Protein AF-A0A7C3K672-F1 (afdb_monomer_lite)

Secondary structure (DSSP, 8-state):
---SSS-TTHHHHHHHHHHHHHHHHHHHHHHHHHHHHHHHHHHHHHHHHHTTSS-HHHHHHHHHHT-

pLDDT: mean 75.13, std 15.45, range [47.91, 91.56]

Structure (mmCIF, N/CA/C/O backbone):
data_AF-A0A7C3K672-F1
#
_entry.id   AF-A0A7C3K672-F1
#
loop_
_atom_site.group_PDB
_atom_site.id
_atom_site.type_symbol
_atom_site.label_atom_id
_atom_site.label_alt_id
_atom_site.label_comp_id
_atom_site.label_asym_id
_atom_site.label_entity_id
_atom_site.label_seq_id
_atom_site.pdbx_PDB_ins_code
_atom_site.Cartn_x
_atom_site.Cartn_y
_atom_site.Cartn_z
_atom_site.occupancy
_atom_site.B_iso_or_equiv
_atom_site.auth_seq_id
_atom_site.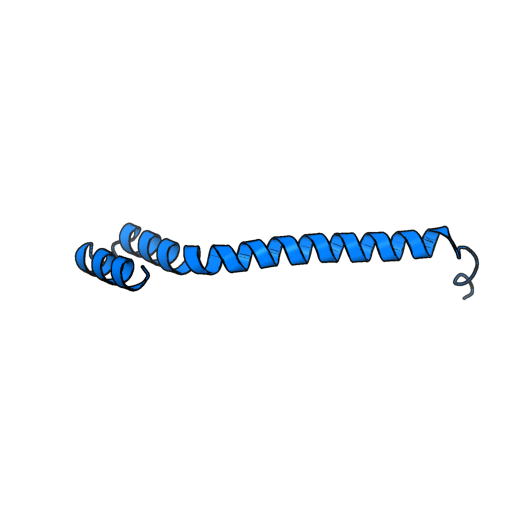auth_comp_id
_atom_site.auth_asym_id
_atom_site.auth_atom_id
_atom_site.pdbx_PDB_model_num
ATOM 1 N N . MET A 1 1 ? 32.019 5.889 -33.890 1.00 47.91 1 MET A N 1
ATOM 2 C CA . MET A 1 1 ? 30.968 5.367 -32.988 1.00 47.91 1 MET A CA 1
ATOM 3 C C . MET A 1 1 ? 29.676 5.265 -33.791 1.00 47.91 1 MET A C 1
ATOM 5 O O . MET A 1 1 ? 28.882 6.192 -33.791 1.00 47.91 1 MET A O 1
ATOM 9 N N . MET A 1 2 ? 29.525 4.209 -34.591 1.00 54.38 2 MET A N 1
ATOM 10 C CA . MET A 1 2 ? 28.386 4.038 -35.500 1.00 54.38 2 MET A CA 1
ATOM 11 C C . MET A 1 2 ? 27.798 2.648 -35.297 1.00 54.38 2 MET A C 1
ATOM 13 O O . MET A 1 2 ? 28.437 1.652 -35.612 1.00 54.38 2 MET A O 1
ATOM 17 N N . GLY A 1 3 ? 26.585 2.611 -34.754 1.00 51.47 3 GLY A N 1
ATOM 18 C CA . GLY A 1 3 ? 25.802 1.393 -34.560 1.00 51.47 3 GLY A CA 1
ATOM 19 C C . GLY A 1 3 ? 24.360 1.706 -34.169 1.00 51.47 3 GLY A C 1
ATOM 20 O O . GLY A 1 3 ? 23.802 1.024 -33.324 1.00 51.47 3 GLY A O 1
ATOM 21 N N . ALA A 1 4 ? 23.781 2.781 -34.716 1.00 53.66 4 ALA A N 1
ATOM 22 C CA . ALA A 1 4 ? 22.436 3.242 -34.355 1.00 53.66 4 ALA A CA 1
ATOM 23 C C . ALA A 1 4 ? 21.375 3.018 -35.452 1.00 53.66 4 ALA A C 1
ATOM 25 O O . ALA A 1 4 ? 20.201 3.254 -35.206 1.00 53.66 4 ALA A O 1
ATOM 26 N N . PHE A 1 5 ? 21.742 2.550 -36.652 1.00 53.59 5 PHE A N 1
ATOM 27 C CA . PHE A 1 5 ? 20.826 2.562 -37.806 1.00 53.59 5 PHE A CA 1
ATOM 28 C C . PHE A 1 5 ? 20.882 1.293 -38.677 1.00 53.59 5 PHE A C 1
ATOM 30 O O . PHE A 1 5 ? 20.877 1.368 -39.899 1.00 53.59 5 PHE A O 1
ATOM 37 N N . GLY A 1 6 ? 20.933 0.109 -38.052 1.00 51.62 6 GLY A N 1
ATOM 38 C CA . GLY A 1 6 ? 20.934 -1.183 -38.768 1.00 51.62 6 GLY A CA 1
ATOM 39 C C . GLY A 1 6 ? 19.774 -2.141 -38.458 1.00 51.62 6 GLY A C 1
ATOM 40 O O . GLY A 1 6 ? 19.678 -3.185 -39.089 1.00 51.62 6 GLY A O 1
ATOM 41 N N . MET A 1 7 ? 18.889 -1.835 -37.499 1.00 57.78 7 MET A N 1
ATO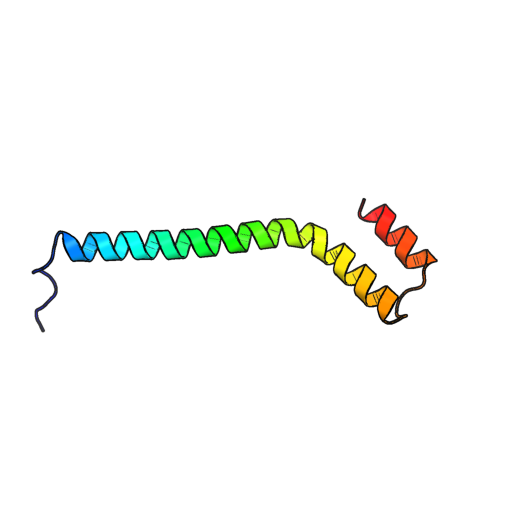M 42 C CA . MET A 1 7 ? 17.948 -2.823 -36.931 1.00 57.78 7 MET A CA 1
ATOM 43 C C . MET A 1 7 ? 16.521 -2.256 -36.756 1.00 57.78 7 MET A C 1
ATOM 45 O O . MET A 1 7 ? 15.899 -2.392 -35.705 1.00 57.78 7 MET A O 1
ATOM 49 N N . GLY A 1 8 ? 16.012 -1.571 -37.785 1.00 57.28 8 GLY A N 1
ATOM 50 C CA . GLY A 1 8 ? 14.843 -0.675 -37.706 1.00 57.28 8 GLY A CA 1
ATOM 51 C C . GLY A 1 8 ? 13.462 -1.307 -37.464 1.00 57.28 8 GLY A C 1
ATOM 52 O O . GLY A 1 8 ? 12.537 -0.583 -37.110 1.00 57.28 8 GLY A O 1
ATOM 53 N N . GLY A 1 9 ? 13.298 -2.627 -37.610 1.00 58.97 9 GLY A N 1
ATOM 54 C CA . GLY A 1 9 ? 12.015 -3.307 -37.355 1.00 58.97 9 GLY A CA 1
ATOM 55 C C . GLY A 1 9 ? 11.952 -4.035 -36.011 1.00 58.97 9 GLY A C 1
ATOM 56 O O . GLY A 1 9 ? 10.988 -3.893 -35.268 1.00 58.97 9 GLY A O 1
ATOM 57 N N . GLY A 1 10 ? 12.994 -4.803 -35.679 1.00 67.19 10 GLY A N 1
ATOM 58 C CA . GLY A 1 10 ? 13.006 -5.658 -34.489 1.00 67.19 10 GLY A CA 1
ATOM 59 C C . GLY A 1 10 ? 13.308 -4.911 -33.190 1.00 67.19 10 GLY A C 1
ATOM 60 O O . GLY A 1 10 ? 12.630 -5.129 -32.191 1.00 67.19 10 GLY A O 1
ATOM 61 N N . GLY A 1 11 ? 14.291 -4.003 -33.193 1.00 72.94 11 GLY A N 1
ATOM 62 C CA . GLY A 1 11 ? 14.709 -3.292 -31.976 1.00 72.94 11 GLY A CA 1
ATOM 63 C C . GLY A 1 11 ? 13.623 -2.365 -31.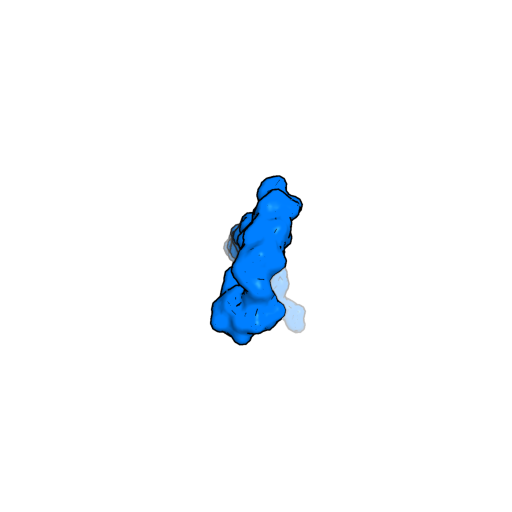428 1.00 72.94 11 GLY A C 1
ATOM 64 O O . GLY A 1 11 ? 13.355 -2.353 -30.230 1.00 72.94 11 GLY A O 1
ATOM 65 N N . THR A 1 12 ? 12.933 -1.650 -32.317 1.00 77.56 12 THR A N 1
ATOM 66 C CA . THR A 1 12 ? 11.816 -0.764 -31.962 1.00 77.56 12 THR A CA 1
ATOM 67 C C . THR A 1 12 ? 10.656 -1.541 -31.344 1.00 77.56 12 THR A C 1
ATOM 69 O O . THR A 1 12 ? 10.077 -1.108 -30.349 1.00 77.56 12 THR A O 1
ATOM 72 N N . LEU A 1 13 ? 10.352 -2.721 -31.895 1.00 81.38 13 LEU A N 1
ATOM 73 C CA . LEU A 1 13 ? 9.306 -3.606 -31.387 1.00 81.38 13 LEU A CA 1
ATOM 74 C C . LEU A 1 13 ? 9.619 -4.047 -29.956 1.00 81.38 13 LEU A C 1
ATOM 76 O O . LEU A 1 13 ? 8.755 -3.943 -29.092 1.00 81.38 13 LEU A O 1
ATOM 80 N N . TRP A 1 14 ? 10.868 -4.438 -29.685 1.00 82.50 14 TRP A N 1
ATOM 81 C CA . TRP A 1 14 ? 11.321 -4.796 -28.340 1.00 82.50 14 TRP A CA 1
ATOM 82 C C . TRP A 1 14 ? 11.232 -3.638 -27.349 1.00 82.50 14 TRP A C 1
ATOM 84 O O . TRP A 1 14 ? 10.782 -3.852 -26.228 1.00 82.50 14 TRP A O 1
ATOM 94 N N . ILE A 1 15 ? 11.600 -2.419 -27.750 1.00 85.88 15 ILE A N 1
ATOM 95 C CA . ILE A 1 15 ? 11.497 -1.231 -26.889 1.00 85.88 15 ILE A CA 1
ATOM 96 C C . ILE A 1 15 ? 10.037 -0.971 -26.502 1.00 85.88 15 ILE A C 1
ATOM 98 O O . ILE A 1 15 ? 9.740 -0.804 -25.320 1.00 85.88 15 ILE A O 1
ATOM 102 N N . ILE A 1 16 ? 9.119 -1.002 -27.473 1.00 88.69 16 ILE A N 1
ATOM 103 C CA . ILE A 1 16 ? 7.683 -0.807 -27.225 1.00 88.69 16 ILE A CA 1
ATOM 104 C C . ILE A 1 16 ? 7.144 -1.903 -26.299 1.00 88.69 16 ILE A C 1
ATOM 106 O O . ILE A 1 16 ? 6.445 -1.602 -25.331 1.00 88.69 16 ILE A O 1
ATOM 110 N N . LEU A 1 17 ? 7.502 -3.164 -26.553 1.00 88.31 17 LEU A N 1
ATOM 111 C CA . LEU A 1 17 ? 7.085 -4.306 -25.734 1.00 88.31 17 LEU A CA 1
ATOM 112 C C . LEU A 1 17 ? 7.558 -4.156 -24.282 1.00 88.31 17 LEU A C 1
ATOM 114 O O . LEU A 1 17 ? 6.782 -4.377 -23.352 1.00 88.31 17 LEU A O 1
ATOM 118 N N . LEU A 1 18 ? 8.802 -3.713 -24.085 1.00 89.38 18 LEU A N 1
ATOM 119 C CA . LEU A 1 18 ? 9.374 -3.477 -22.762 1.00 89.38 18 LEU A CA 1
ATOM 120 C C . LEU A 1 18 ? 8.657 -2.331 -22.033 1.00 89.38 18 LEU A C 1
ATOM 122 O O . LEU A 1 18 ? 8.317 -2.464 -20.859 1.00 89.38 18 LEU A O 1
ATOM 126 N N . SER A 1 19 ? 8.369 -1.227 -22.729 1.00 88.94 19 SER A N 1
ATOM 127 C CA . SER A 1 19 ? 7.609 -0.105 -22.166 1.00 88.94 19 SER A CA 1
ATOM 128 C C . SER A 1 19 ? 6.191 -0.511 -21.756 1.00 88.94 19 SER A C 1
ATOM 130 O O . SER A 1 19 ? 5.745 -0.138 -20.671 1.00 88.94 19 SER A O 1
ATOM 132 N N . VAL A 1 20 ? 5.496 -1.313 -22.572 1.00 91.56 20 VAL A N 1
ATOM 133 C CA . VAL A 1 20 ? 4.154 -1.834 -22.252 1.00 91.56 20 VAL A CA 1
ATOM 134 C C . VAL A 1 20 ? 4.200 -2.782 -21.055 1.00 91.56 20 VAL A C 1
ATOM 136 O O . VAL A 1 20 ? 3.344 -2.686 -20.178 1.00 91.56 20 VAL A O 1
ATOM 139 N N . ALA A 1 21 ? 5.206 -3.656 -20.972 1.00 89.44 21 ALA A N 1
ATOM 140 C CA . ALA A 1 21 ? 5.380 -4.561 -19.838 1.00 89.44 21 ALA A CA 1
ATOM 141 C C . ALA A 1 21 ? 5.610 -3.793 -18.524 1.00 89.44 21 ALA A C 1
ATOM 143 O O . ALA A 1 21 ? 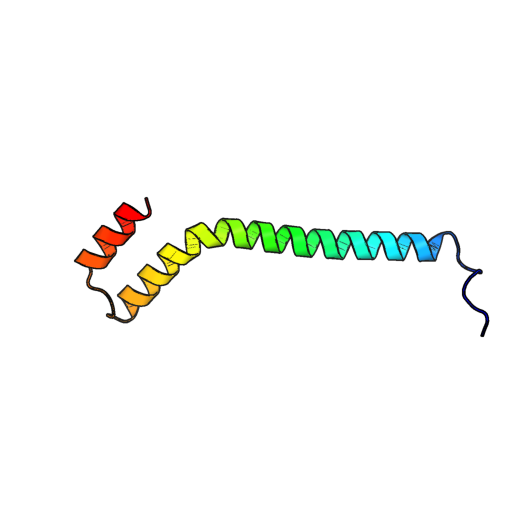4.941 -4.066 -17.527 1.00 89.44 21 ALA A O 1
ATOM 144 N N . ILE A 1 22 ? 6.490 -2.786 -18.531 1.00 89.44 22 ILE A N 1
ATOM 145 C CA . ILE A 1 22 ? 6.732 -1.921 -17.366 1.00 89.44 22 ILE A CA 1
ATOM 146 C C . ILE A 1 22 ? 5.450 -1.173 -16.981 1.00 89.44 22 ILE A C 1
ATOM 148 O O . ILE A 1 22 ? 5.072 -1.167 -15.810 1.00 89.44 22 ILE A O 1
ATOM 152 N N . TRP A 1 23 ? 4.741 -0.589 -17.951 1.00 88.94 23 TRP A N 1
ATOM 153 C CA . TRP A 1 23 ? 3.480 0.111 -17.703 1.00 88.94 23 TRP A CA 1
ATOM 154 C C . TRP A 1 23 ? 2.405 -0.810 -17.114 1.00 88.94 23 TRP A C 1
ATOM 156 O O . TRP A 1 23 ? 1.714 -0.417 -16.175 1.00 88.94 23 TRP A O 1
ATOM 166 N N . ALA A 1 24 ? 2.286 -2.047 -17.605 1.00 84.94 24 ALA A N 1
ATOM 167 C CA . ALA A 1 24 ? 1.341 -3.032 -17.087 1.00 84.94 24 ALA A CA 1
ATOM 168 C C . ALA A 1 24 ? 1.647 -3.409 -15.630 1.00 84.94 24 ALA A C 1
ATOM 170 O O . ALA A 1 24 ? 0.729 -3.457 -14.811 1.00 84.94 24 ALA A O 1
ATOM 171 N N . ILE A 1 25 ? 2.926 -3.602 -15.286 1.00 82.88 25 ILE A N 1
ATOM 172 C CA . ILE A 1 25 ? 3.359 -3.898 -13.913 1.00 82.88 25 ILE A CA 1
ATOM 173 C C . ILE A 1 25 ? 3.066 -2.709 -12.991 1.00 82.88 25 ILE A C 1
ATOM 175 O O . ILE A 1 25 ? 2.441 -2.896 -11.950 1.00 82.88 25 ILE A O 1
ATOM 179 N N . VAL A 1 26 ? 3.442 -1.488 -13.387 1.00 80.88 26 VAL A N 1
ATOM 180 C CA . VAL A 1 26 ? 3.208 -0.263 -12.597 1.00 80.88 26 VAL A CA 1
ATOM 181 C C . VAL A 1 26 ? 1.711 0.033 -12.436 1.00 80.88 26 VAL A C 1
ATOM 183 O O . VAL A 1 26 ? 1.259 0.432 -11.366 1.00 80.88 26 VAL A O 1
ATOM 186 N N . SER A 1 27 ? 0.908 -0.190 -13.477 1.00 76.00 27 SER A N 1
ATOM 187 C CA . SER A 1 27 ? -0.549 -0.014 -13.437 1.00 76.00 27 SER A CA 1
ATOM 188 C C . SER A 1 27 ? -1.226 -1.058 -12.541 1.00 76.00 27 SER A C 1
ATOM 190 O O . SER A 1 27 ? -2.132 -0.725 -11.775 1.00 76.00 27 SER A O 1
ATOM 192 N N . ALA A 1 28 ? -0.764 -2.312 -12.571 1.00 69.75 28 ALA A N 1
ATOM 193 C CA . ALA A 1 28 ? -1.272 -3.375 -11.707 1.00 69.75 28 ALA A CA 1
ATOM 194 C C . ALA A 1 28 ? -0.911 -3.151 -10.227 1.00 69.75 28 ALA A C 1
ATOM 196 O O . ALA A 1 28 ? -1.760 -3.343 -9.350 1.00 69.75 28 ALA A O 1
ATOM 197 N N . THR A 1 29 ? 0.305 -2.683 -9.929 1.00 66.38 29 THR A N 1
ATOM 198 C CA . THR A 1 29 ? 0.710 -2.355 -8.553 1.00 66.38 29 THR A CA 1
ATOM 199 C C . THR A 1 29 ? -0.011 -1.116 -8.023 1.00 66.38 29 THR A C 1
ATOM 201 O O . THR A 1 29 ? -0.506 -1.158 -6.898 1.00 66.38 29 THR A O 1
ATOM 204 N N . ASN A 1 30 ? -0.210 -0.066 -8.829 1.00 56.97 30 ASN A N 1
ATOM 205 C CA . ASN A 1 30 ? -0.992 1.106 -8.406 1.00 56.97 30 ASN A CA 1
ATOM 206 C C . ASN A 1 30 ? -2.484 0.802 -8.200 1.00 56.97 30 ASN A C 1
ATOM 208 O O . ASN A 1 30 ? -3.095 1.335 -7.273 1.00 56.97 30 ASN A O 1
ATOM 212 N N . ARG A 1 31 ? -3.087 -0.080 -9.010 1.00 53.00 31 ARG A N 1
ATOM 213 C CA . ARG A 1 31 ? -4.473 -0.534 -8.778 1.00 53.00 31 ARG A CA 1
ATOM 214 C C . ARG A 1 31 ? -4.605 -1.380 -7.511 1.00 53.00 31 ARG A C 1
ATOM 216 O O . ARG A 1 31 ? -5.647 -1.335 -6.862 1.00 53.00 31 ARG A O 1
ATOM 223 N N . THR A 1 32 ? -3.551 -2.100 -7.132 1.00 51.66 32 THR A N 1
ATOM 224 C CA . THR A 1 32 ? -3.501 -2.837 -5.861 1.00 51.66 32 THR A CA 1
ATOM 225 C C . THR A 1 32 ? -3.317 -1.874 -4.682 1.00 51.66 32 THR A C 1
ATOM 227 O O . THR A 1 32 ? -4.021 -2.006 -3.687 1.00 51.66 32 THR A O 1
ATOM 230 N N . GLY A 1 33 ? -2.489 -0.832 -4.823 1.00 49.59 33 GLY A N 1
ATOM 231 C CA . GLY A 1 33 ? -2.317 0.236 -3.826 1.00 49.59 33 GLY A CA 1
ATOM 232 C C . GLY A 1 33 ? -3.593 1.039 -3.542 1.00 49.59 33 GLY A C 1
ATOM 233 O O . GLY A 1 33 ? -3.905 1.313 -2.387 1.00 49.59 33 GLY A O 1
ATOM 234 N N . ALA A 1 34 ? -4.392 1.344 -4.569 1.00 48.56 34 ALA A N 1
ATOM 235 C CA . ALA A 1 34 ? -5.661 2.060 -4.400 1.00 48.56 34 ALA A CA 1
ATOM 236 C C . ALA A 1 34 ? -6.747 1.220 -3.695 1.00 48.56 34 ALA A C 1
ATOM 238 O O . ALA A 1 34 ? -7.589 1.771 -2.989 1.00 48.56 34 ALA A O 1
ATOM 239 N N . ARG A 1 35 ? -6.717 -0.114 -3.832 1.00 49.97 35 ARG A N 1
ATOM 240 C CA . ARG A 1 35 ? -7.597 -1.029 -3.077 1.00 49.97 35 ARG A CA 1
ATOM 241 C C . ARG A 1 35 ? -7.057 -1.322 -1.671 1.00 49.97 35 ARG A C 1
ATOM 243 O O . ARG A 1 35 ? -7.843 -1.502 -0.747 1.00 49.97 35 ARG A O 1
ATOM 250 N N . LEU A 1 36 ? -5.733 -1.300 -1.504 1.00 50.78 36 LEU A N 1
ATOM 251 C CA . LEU A 1 36 ? -5.047 -1.384 -0.214 1.00 50.78 36 LEU A CA 1
ATOM 252 C C . LEU A 1 36 ? -5.203 -0.119 0.630 1.00 50.78 36 LEU A C 1
ATOM 254 O O . LEU A 1 36 ? -5.111 -0.232 1.836 1.00 50.78 36 LEU A O 1
ATOM 258 N N . ALA A 1 37 ? -5.488 1.058 0.070 1.00 51.84 37 ALA A N 1
ATOM 259 C CA . ALA A 1 37 ? -5.729 2.265 0.873 1.00 51.84 37 ALA A CA 1
ATOM 260 C C . ALA A 1 37 ? -6.997 2.161 1.752 1.00 51.84 37 ALA A C 1
ATOM 262 O O . ALA A 1 37 ? -7.034 2.691 2.859 1.00 51.84 37 ALA A O 1
ATOM 263 N N . ALA A 1 38 ? -8.018 1.422 1.301 1.00 52.38 38 ALA A N 1
ATOM 264 C CA . ALA A 1 38 ? -9.185 1.085 2.124 1.00 52.38 38 ALA A CA 1
ATOM 265 C C . ALA A 1 38 ? -8.905 -0.077 3.104 1.00 52.38 38 ALA A C 1
ATOM 267 O O . ALA A 1 38 ? -9.527 -0.159 4.162 1.00 52.38 38 ALA A O 1
ATOM 268 N N . GLY A 1 39 ? -7.950 -0.955 2.771 1.00 54.19 39 GLY A N 1
ATOM 269 C CA . GLY A 1 39 ? -7.414 -1.973 3.681 1.00 54.19 39 GLY A CA 1
ATOM 270 C C . GLY A 1 39 ? -6.480 -1.392 4.746 1.00 54.19 39 GLY A C 1
ATOM 271 O O . GLY A 1 39 ? -6.519 -1.823 5.887 1.00 54.19 39 GLY A O 1
ATOM 272 N N . SER A 1 40 ? -5.725 -0.333 4.441 1.00 67.06 40 SER A N 1
ATOM 273 C CA . SER A 1 40 ? -4.606 0.118 5.271 1.00 67.06 40 SER A CA 1
ATOM 274 C C . SER A 1 40 ? -5.054 0.757 6.574 1.00 67.06 40 SER A C 1
ATOM 276 O O . SER A 1 40 ? -4.387 0.593 7.585 1.00 67.06 40 SER A O 1
ATOM 278 N N . ALA A 1 41 ? -6.176 1.481 6.587 1.00 76.75 41 ALA A N 1
ATOM 279 C CA . ALA A 1 41 ? -6.691 2.054 7.830 1.00 76.75 41 ALA A CA 1
ATOM 280 C C . ALA A 1 41 ? -7.190 0.957 8.788 1.00 76.75 41 ALA A C 1
ATOM 282 O O . ALA A 1 41 ? -6.930 1.021 9.989 1.00 76.75 41 ALA A O 1
ATOM 283 N N . ARG A 1 42 ? -7.853 -0.074 8.247 1.00 79.62 42 ARG A N 1
ATOM 284 C CA . ARG A 1 42 ? -8.360 -1.221 9.014 1.00 79.62 42 ARG A CA 1
ATOM 285 C C . ARG A 1 42 ? -7.224 -2.137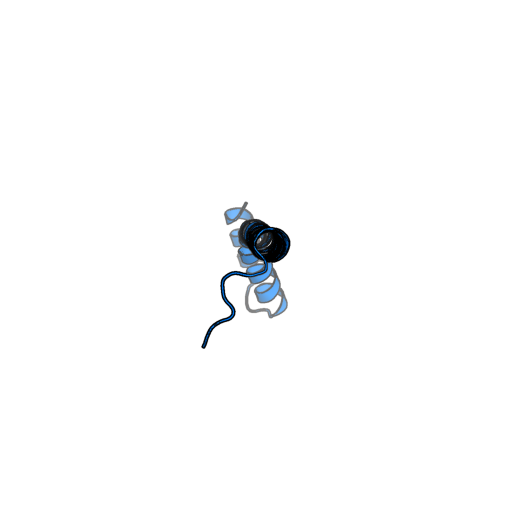 9.471 1.00 79.62 42 ARG A C 1
ATOM 287 O O . ARG A 1 42 ? -7.169 -2.461 10.648 1.00 79.62 42 ARG A O 1
ATOM 294 N N . ASP A 1 43 ? -6.260 -2.426 8.602 1.00 80.50 43 ASP A N 1
ATOM 295 C CA . ASP A 1 43 ? -5.066 -3.211 8.935 1.00 80.50 43 ASP A CA 1
ATOM 296 C C . ASP A 1 43 ? -4.217 -2.522 10.014 1.00 80.50 43 ASP A C 1
ATOM 298 O O . ASP A 1 43 ? -3.683 -3.171 10.914 1.00 80.50 43 ASP A O 1
ATOM 302 N N . VAL A 1 44 ? -4.115 -1.187 9.977 1.00 85.56 44 VAL A N 1
ATOM 303 C CA . VAL A 1 44 ? -3.430 -0.415 11.025 1.00 85.56 44 VAL A CA 1
ATOM 304 C C . VAL A 1 44 ? -4.186 -0.487 12.353 1.00 85.56 44 VAL A C 1
ATOM 306 O O . VAL A 1 44 ? -3.542 -0.609 13.397 1.00 85.56 44 VAL A O 1
ATOM 309 N N . LEU A 1 45 ? -5.521 -0.433 12.338 1.00 87.25 45 LEU A N 1
ATOM 310 C CA . LEU A 1 45 ? -6.351 -0.599 13.536 1.00 87.25 45 LEU A CA 1
ATOM 311 C C . LEU A 1 45 ? -6.225 -2.005 14.131 1.00 87.25 45 LEU A C 1
ATOM 313 O O . LEU A 1 45 ? -5.988 -2.126 15.331 1.00 87.25 45 LEU A O 1
ATOM 317 N N . ASP A 1 46 ? -6.311 -3.044 13.301 1.00 84.88 46 ASP A N 1
ATOM 318 C CA . ASP A 1 46 ? -6.166 -4.445 13.714 1.00 84.88 46 ASP A CA 1
ATOM 319 C C . ASP A 1 46 ? -4.786 -4.687 14.334 1.00 84.88 46 ASP A C 1
ATOM 321 O O . ASP A 1 46 ? -4.666 -5.276 15.410 1.00 84.88 46 ASP A O 1
ATOM 325 N N . ALA A 1 47 ? -3.731 -4.156 13.711 1.00 86.06 47 ALA A N 1
ATOM 326 C CA . ALA A 1 47 ? -2.375 -4.275 14.229 1.00 86.06 47 ALA A CA 1
ATOM 327 C C . ALA A 1 47 ? -2.188 -3.537 15.569 1.00 86.06 47 ALA A C 1
ATOM 329 O O . ALA A 1 47 ? -1.448 -4.017 16.426 1.00 86.06 47 ALA A O 1
ATOM 330 N N . ARG A 1 48 ? -2.842 -2.385 15.774 1.00 87.75 48 ARG A N 1
ATOM 331 C CA . ARG A 1 48 ? -2.804 -1.634 17.047 1.00 87.75 48 ARG A CA 1
ATOM 332 C C . ARG A 1 48 ? -3.557 -2.357 18.159 1.00 87.75 48 ARG A C 1
ATOM 334 O O . ARG A 1 48 ? -3.039 -2.451 19.269 1.00 87.75 48 ARG A O 1
ATOM 341 N N . LEU A 1 49 ? -4.725 -2.920 17.850 1.00 89.56 49 LEU A N 1
ATOM 342 C CA . LEU A 1 49 ? -5.489 -3.744 18.786 1.00 89.56 49 LEU A CA 1
ATOM 343 C C . LEU A 1 49 ? -4.692 -4.991 19.198 1.00 89.56 49 LEU A C 1
ATOM 345 O O . LEU A 1 49 ? -4.594 -5.292 20.383 1.00 89.56 49 LEU A O 1
ATOM 349 N N . ALA A 1 50 ? -4.055 -5.674 18.242 1.00 88.50 50 ALA A N 1
ATOM 350 C CA . ALA A 1 50 ? -3.223 -6.848 18.514 1.00 88.50 50 ALA A CA 1
ATOM 351 C C . ALA A 1 50 ? -2.004 -6.535 19.400 1.00 88.50 50 ALA A C 1
ATOM 353 O O . ALA A 1 50 ? -1.564 -7.385 20.170 1.00 88.50 50 ALA A O 1
ATOM 354 N N . ARG A 1 51 ? -1.467 -5.312 19.315 1.00 89.50 51 ARG A N 1
ATOM 355 C CA . ARG A 1 51 ? -0.395 -4.826 20.197 1.00 89.50 51 ARG A CA 1
ATOM 356 C C . ARG A 1 51 ? -0.898 -4.334 21.559 1.00 89.50 51 ARG A C 1
ATOM 358 O O . ARG A 1 51 ? -0.075 -4.029 22.416 1.00 89.50 51 ARG A O 1
ATOM 365 N N . GLY A 1 52 ? -2.214 -4.250 21.767 1.00 90.06 52 GLY A N 1
ATOM 366 C CA . GLY A 1 52 ? -2.811 -3.680 22.977 1.00 90.06 52 GLY A CA 1
ATOM 367 C C . GLY A 1 52 ? -2.657 -2.159 23.084 1.00 90.06 52 GLY A C 1
ATOM 368 O O . GLY A 1 52 ? -2.855 -1.598 24.154 1.00 90.06 52 GLY A O 1
ATOM 369 N N . GLU A 1 53 ? -2.305 -1.484 21.985 1.00 90.88 53 GLU A N 1
ATOM 370 C CA . GLU A 1 53 ? -2.194 -0.017 21.906 1.00 90.88 53 GLU A CA 1
ATOM 371 C C . GLU A 1 53 ? -3.564 0.668 21.818 1.00 90.88 53 GLU A C 1
ATOM 373 O O . GLU A 1 53 ? -3.652 1.893 21.855 1.00 90.88 53 GLU A O 1
ATOM 378 N N . LEU A 1 54 ? -4.622 -0.121 21.640 1.00 90.12 54 LEU A N 1
ATOM 379 C CA . LEU A 1 54 ? -5.986 0.334 21.448 1.00 90.12 54 LEU A CA 1
ATOM 380 C C . LEU A 1 54 ? -6.921 -0.557 22.262 1.00 90.12 54 LEU A C 1
ATOM 382 O O . LEU A 1 54 ? -6.768 -1.781 22.251 1.00 90.12 54 LEU A O 1
ATOM 386 N N . SER A 1 55 ? -7.894 0.042 22.941 1.00 90.50 55 SER A N 1
ATOM 387 C CA . SER A 1 55 ? -8.964 -0.720 23.586 1.00 90.50 55 SER A CA 1
ATOM 388 C C . SER A 1 55 ? -9.951 -1.275 22.552 1.00 90.50 55 SER A C 1
ATOM 390 O O . SER A 1 55 ? -10.038 -0.808 21.410 1.00 90.50 55 SER A O 1
ATOM 392 N N . VAL A 1 56 ? -10.724 -2.286 22.950 1.00 90.19 56 VAL A N 1
ATOM 393 C CA . VAL A 1 56 ? -11.740 -2.901 22.079 1.00 90.19 56 VAL A CA 1
ATOM 394 C C . VAL A 1 56 ? -12.839 -1.886 21.742 1.00 90.19 56 VAL A C 1
ATOM 396 O O . VAL A 1 56 ? -13.360 -1.870 20.625 1.00 90.19 56 VAL A O 1
ATOM 399 N N . GLU A 1 57 ? -13.162 -1.004 22.684 1.00 91.56 57 GLU A N 1
ATOM 400 C CA . GLU A 1 57 ? -14.153 0.061 22.556 1.00 91.56 57 GLU A CA 1
ATOM 401 C C . GLU A 1 57 ? -13.716 1.118 21.530 1.00 91.56 57 GLU A C 1
ATOM 403 O O . GLU A 1 57 ? -14.486 1.486 20.634 1.00 91.56 57 GLU A O 1
ATOM 408 N N . GLU A 1 58 ? -12.462 1.567 21.611 1.00 88.69 58 GLU A N 1
ATOM 409 C CA . GLU A 1 58 ? -11.876 2.513 20.654 1.00 88.69 58 GLU A CA 1
ATOM 410 C C . GLU A 1 58 ? -11.771 1.899 19.259 1.00 88.69 58 GLU A C 1
ATOM 412 O O . GLU A 1 58 ? -12.144 2.534 18.270 1.00 88.69 58 GLU A O 1
ATOM 417 N N . TYR A 1 59 ? -11.339 0.638 19.173 1.00 89.94 59 TYR A N 1
ATOM 418 C CA . TYR A 1 59 ? -11.298 -0.10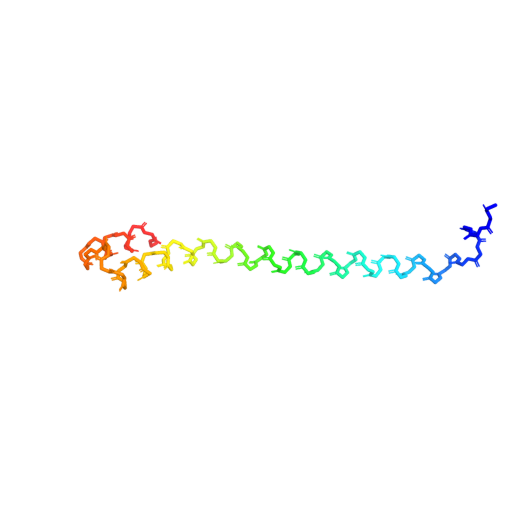6 17.918 1.00 89.94 59 TYR A CA 1
ATOM 419 C C . TYR A 1 59 ? -12.667 -0.141 17.240 1.00 89.94 59 TYR A C 1
ATOM 421 O O . TYR A 1 59 ? -12.783 0.151 16.049 1.00 89.94 59 TYR A O 1
ATOM 429 N N . LYS A 1 60 ? -13.720 -0.465 17.996 1.00 88.31 60 LYS A N 1
ATOM 430 C CA . LYS A 1 60 ? -15.076 -0.594 17.460 1.00 88.31 60 LYS A CA 1
ATOM 431 C C . LYS A 1 60 ? -15.606 0.739 16.928 1.00 88.31 60 LYS A C 1
ATOM 433 O O . LYS A 1 60 ? -16.135 0.773 15.820 1.00 88.31 60 LYS A O 1
ATOM 438 N N . THR A 1 61 ? -15.374 1.824 17.666 1.00 90.06 61 THR A N 1
ATOM 439 C CA . THR A 1 61 ? -15.777 3.188 17.281 1.00 90.06 61 THR A CA 1
ATOM 440 C C . THR A 1 61 ? -15.070 3.644 16.001 1.00 90.06 61 THR A C 1
ATOM 442 O O . THR A 1 61 ? -15.694 4.149 15.065 1.00 90.06 61 THR A O 1
ATOM 445 N N . LEU A 1 62 ? -13.755 3.423 15.919 1.00 87.75 62 LEU A N 1
ATOM 446 C CA . LEU A 1 62 ? -12.953 3.790 14.749 1.00 87.75 62 LEU A CA 1
ATOM 447 C C . LEU A 1 62 ? -13.308 2.928 13.532 1.00 87.75 62 LEU A C 1
ATOM 449 O O . LEU A 1 62 ? -13.357 3.431 12.410 1.00 87.75 62 LEU A O 1
ATOM 453 N N . ARG A 1 63 ? -13.618 1.647 13.749 1.00 85.12 63 ARG A N 1
ATOM 454 C CA . ARG A 1 63 ? -14.059 0.725 12.700 1.00 85.12 63 ARG A CA 1
ATOM 455 C C . ARG A 1 63 ? -15.422 1.102 12.119 1.00 85.12 63 ARG A C 1
ATOM 457 O O . ARG A 1 63 ? -15.578 1.000 10.908 1.00 85.12 63 ARG A O 1
ATOM 464 N N . GLU A 1 64 ? -16.372 1.544 12.944 1.00 86.19 64 GLU A N 1
ATOM 465 C CA . GLU A 1 64 ? -17.664 2.079 12.480 1.00 86.19 64 GLU A CA 1
ATOM 466 C C . GLU A 1 64 ? -17.504 3.398 11.720 1.00 86.19 64 GLU A C 1
ATOM 468 O O . GLU A 1 64 ? -18.179 3.615 10.721 1.00 86.19 64 GLU A O 1
ATOM 473 N N . THR A 1 65 ? -16.575 4.255 12.147 1.00 84.69 65 THR A N 1
ATOM 474 C CA . THR A 1 65 ? -16.325 5.555 11.497 1.00 84.69 65 THR A CA 1
ATOM 475 C C . THR A 1 65 ? -15.670 5.408 10.115 1.00 84.69 65 THR A C 1
ATOM 477 O O . THR A 1 65 ? -15.880 6.237 9.236 1.00 84.69 65 THR A O 1
ATOM 480 N N . LEU A 1 66 ? -14.881 4.348 9.905 1.00 77.62 66 LEU A N 1
ATOM 481 C CA . LEU A 1 66 ? -14.271 3.983 8.615 1.00 77.62 66 LEU A CA 1
ATOM 482 C C . LEU A 1 66 ? -15.196 3.117 7.731 1.00 77.62 66 LEU A C 1
ATOM 484 O O . LEU A 1 66 ? -14.714 2.476 6.787 1.00 77.62 66 LEU A O 1
ATOM 488 N N . GLY A 1 67 ? -16.476 3.002 8.101 1.00 60.59 67 GLY A N 1
ATOM 489 C CA . GLY A 1 67 ? -17.519 2.226 7.425 1.00 60.59 67 GLY A CA 1
ATOM 490 C C . GLY A 1 67 ? -18.011 2.876 6.146 1.00 60.59 67 GLY A C 1
ATOM 491 O O . GLY A 1 67 ? -18.464 4.036 6.219 1.00 60.59 67 GLY A O 1
#

Radius of gyration: 23.79 Å; chains: 1; bounding box: 49×12×62 Å

Foldseek 3Di:
DDDDPDPPPPVVVVVVVVVVVVVVVVVVVVVVVVVCVLVVQLVVLVVCVVVVVDDPVRSVVSVVVSD

Sequence (67 aa):
MMGAFGMGGGGTLWIILLSVAIWAIVSATNRTGARLAAGSARDVLDARLARGELSVEEYKTLRETLG

=== Feature glossary ===
The record interleaves many kinds of information about one protein. Here is each kind framed as the question it answers.

Q: Are the domains correctly placed relative to each other?
A: Predicted aligned error is AlphaFold's pairwise confidence. Unlike pLDDT (per-residue), PAE is per-residue-pair and captures whether two parts of the structure are correctly placed relative to each other. Units are ångströms of expected positional error.

Q: Which residues are in helices, strands, or loops?
A: Eight-state secondary structure (DSSP): H is the canonical α-helix, G the tighter 3₁₀-helix, I the wider π-helix; E/B are β-structure, T and S are turns and bends, and '-' is everything else. DSSP derives these from the pattern of main-chain N–H···O=C hydrogen bonds, not from the sequence.

Q: What if only a Cα trace is available?
A: P-SEA three-state annotation labels each residue as helix, strand, or coil based purely on the geometry of the Cα trace. It serves as a fallback when the full backbone (and thus DSSP) is unavailable.

Q: What are the backbone torsion angles?
A: φ (phi) and ψ (psi) are the two rotatable backbone dihedrals per residue: φ is the C(i-1)–N–Cα–C torsion, ψ is the N–Cα–C–N(i+1) torsion, both in degrees on (−180°, 180°]. α-helical residues cluster near (−60°, −45°); β-strand residues near (−120°, +130°). A Ramachandran plot is simply a scatter of (φ, ψ) for every residue.

Q: What known structures does this most resemble?
A: Structural nearest neighbors (via Foldseek easy-search vs the PDB). Reported per hit: target PDB id, E-value, and alignment TM-score. A TM-score above ~0.5 is the conventional threshold for 'same fold'.

Q: What family and function is it annotated with?
A: Database cross-references. InterPro integrates a dozen domain/family signature databases into unified entries with residue-range hits. GO terms attach function/process/location labels with evidence codes. CATH codes position the fold in a four-level structural taxonomy. Organism is the NCBI-taxonomy species name.

Q: Which residues are buried vs exposed?
A: Solvent accessibility: the surface area of each residue that a 1.4 Å water probe can touch, in Å². When only backbone atoms are present the absolute values are lower than full-atom SASA (side chains contribute most of the area) and are flagged as backbone-only.

Q: What do the diagnostic plots show?
A: Three diagnostic plots accompany the record. The Cα contact map visualizes the tertiary structure as a 2D adjacency matrix (8 Å cutoff, sequence-local contacts suppressed). The Ramachandran plot shows the distribution of backbone (φ, ψ) torsions, with points in the α and β basins reflecting secondary structure content. The PAE plot shows AlphaFold's inter-residue confidence as a color matrix.

Q: What is the amino-acid chain?
A: The amino-acid sequence is the protein's primary structure: the linear order of residues from the N-terminus to the C-terminus, written in one-letter code. Everything else here — the 3D coordinates, the secondary structure, the domain annotations — is ultimately a consequence of this string.

Q: What do the rendered images show?
A: The six renders are orthographic views along the three Cartesian axes in both directions. Representation (cartoon, sticks, or surface) and color scheme (sequence-rainbow or by-chain) vary across proteins so the training set covers all the common visualization conventions.

Q: Where is each backbone atom in 3D?
A: The mmCIF table is the protein's shape written out atom by atom. For each backbone N, Cα, C, and carbonyl O, it records an (x, y, z) coordinate triple in Å plus the residue type, chain letter, and residue number.

Q: How mobile is each atom in the crystal?
A: For experimental (PDB) structures, the B-factor (temperature factor) quantifies the positional spread of each atom in the crystal — a combination of thermal vibration and static disorder — in units of Å². High B-factors mark flexible loops or poorly resolved regions; low B-factors mark the rigid, well-ordered core.

Q: How big and how compact is the whole molecule?
A: Three whole-structure scalars: the radius of gyration (RMS distance of Cα from centroid, in Å), the count of Cα–Cα contacts (pairs closer than 8 Å and separated by more than four residues in sequence — i.e. tertiary, not local, contacts), and the bounding-box dimensions. Together they distinguish compact globular folds from extended fibres or disordered chains.

Q: What does the local fold look like, residue by residue?
A: A 3Di character summarizes, for each residue, the relative orientation of the Cα frame of its nearest spatial neighbor. Because it encodes fold topology rather than chemistry, 3Di alignments detect remote structural similarity that sequence alignment misses.

Q: How confident is the AlphaFold model at each residue?
A: For AlphaFold models, the B-factor field carries pLDDT — the model's own estimate of local accuracy on a 0–100 scale. Regions with pLDDT<50 should be treated as essentially unmodeled; they often correspond to intrinsically disordered segments.